Protein AF-A0A2G2G6D1-F1 (afdb_monomer_lite)

pLDDT: mean 84.0, std 11.32, range [43.56, 93.19]

Secondary structure (DSSP, 8-state):
--HHHHHHHHHHHHHHHHHHHHHHHHHSHHHHHTT---HHHHHHHHHHHHHHHHHTTSTTS---

Sequence (64 aa):
MTAHTRWCIRRALITMAIVGPLLTLINQWEGLARFDLNWWKVALTFIVPFAVSLSSSLPGGGKE

Foldseek 3Di:
DDPLLVVLQVVLQVQLVVQLVVCLCVVCVVCVVVVNDDVVSSVCSSVVSSVVSNLVSDPVNDDD

Radius of gyration: 14.34 Å; chains: 1; bounding box: 30×27×37 Å

Structure (mmCIF, N/CA/C/O backbone):
data_AF-A0A2G2G6D1-F1
#
_entry.id   AF-A0A2G2G6D1-F1
#
loop_
_atom_site.group_PDB
_atom_site.id
_atom_site.type_symbol
_atom_site.label_atom_id
_atom_site.label_alt_id
_atom_site.label_comp_id
_atom_site.label_asym_id
_atom_site.label_entity_id
_atom_site.label_seq_id
_atom_site.pdbx_PDB_ins_code
_atom_site.Cartn_x
_atom_site.Cartn_y
_atom_site.Cartn_z
_atom_site.occupancy
_atom_site.B_iso_or_equiv
_atom_site.auth_seq_id
_atom_site.auth_comp_id
_atom_site.auth_asym_id
_atom_site.auth_atom_id
_atom_site.pdbx_PDB_model_num
ATOM 1 N N . MET A 1 1 ? 7.941 -6.655 -20.850 1.00 56.06 1 MET A N 1
ATOM 2 C CA . MET A 1 1 ? 8.189 -5.579 -19.860 1.00 56.06 1 MET A CA 1
ATOM 3 C C . MET A 1 1 ? 9.686 -5.324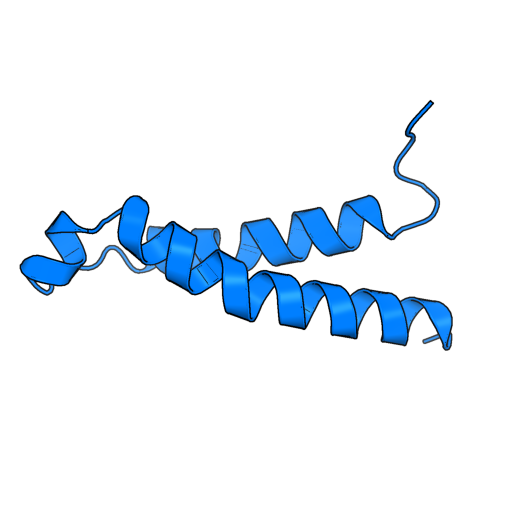 -19.781 1.00 56.06 1 MET A C 1
ATOM 5 O O . MET A 1 1 ? 10.418 -6.227 -19.384 1.00 56.06 1 MET A O 1
ATOM 9 N N . THR A 1 2 ? 10.146 -4.147 -20.201 1.00 79.44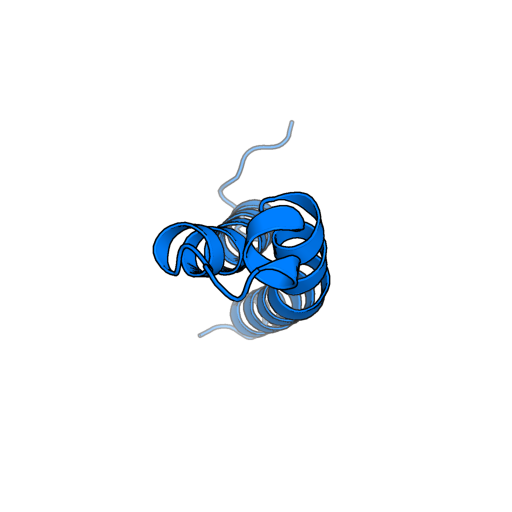 2 THR A N 1
ATOM 10 C CA . THR A 1 2 ? 11.570 -3.776 -20.149 1.00 79.44 2 THR A CA 1
ATOM 11 C C . THR A 1 2 ? 12.049 -3.675 -18.693 1.00 79.44 2 THR A C 1
ATOM 13 O O . THR A 1 2 ? 11.244 -3.506 -17.770 1.00 79.44 2 THR A O 1
ATOM 16 N N . ALA A 1 3 ? 13.359 -3.812 -18.458 1.00 80.50 3 ALA A N 1
ATOM 17 C CA . ALA A 1 3 ? 13.941 -3.712 -17.114 1.00 80.50 3 ALA A CA 1
ATOM 18 C C . ALA A 1 3 ? 13.597 -2.372 -16.431 1.00 80.50 3 ALA A C 1
ATOM 20 O O . ALA A 1 3 ? 13.297 -2.344 -15.237 1.00 80.50 3 ALA A O 1
ATOM 21 N N . HIS A 1 4 ? 13.528 -1.295 -17.221 1.00 78.50 4 HIS A N 1
ATOM 22 C CA . HIS A 1 4 ? 13.130 0.042 -16.786 1.00 78.50 4 HIS A CA 1
ATOM 23 C C . HIS A 1 4 ? 11.713 0.069 -16.191 1.00 78.50 4 HIS A C 1
ATOM 25 O O . HIS A 1 4 ? 11.529 0.469 -15.045 1.00 78.50 4 HIS A O 1
ATOM 31 N N . THR A 1 5 ? 10.713 -0.458 -16.908 1.00 81.88 5 THR A N 1
ATOM 32 C CA . THR A 1 5 ? 9.324 -0.506 -16.417 1.00 81.88 5 THR A CA 1
ATOM 33 C C . THR A 1 5 ? 9.209 -1.280 -15.105 1.00 81.88 5 THR A C 1
ATOM 35 O O . THR A 1 5 ? 8.471 -0.883 -14.207 1.00 81.88 5 THR A O 1
ATOM 38 N N . ARG A 1 6 ? 9.966 -2.372 -14.958 1.00 83.19 6 ARG A N 1
ATOM 39 C CA . ARG A 1 6 ? 9.963 -3.187 -13.735 1.00 83.19 6 ARG A CA 1
ATOM 40 C C . ARG A 1 6 ? 10.512 -2.419 -12.532 1.00 83.19 6 ARG A C 1
ATOM 42 O O . ARG A 1 6 ? 9.984 -2.557 -11.432 1.00 83.19 6 ARG A O 1
ATOM 49 N N . TRP A 1 7 ? 11.543 -1.603 -12.741 1.00 86.19 7 TRP A N 1
ATOM 50 C CA . TRP A 1 7 ? 12.091 -0.730 -11.706 1.00 86.19 7 TRP A CA 1
ATOM 51 C C . TRP A 1 7 ? 11.096 0.371 -11.310 1.00 86.19 7 TRP A C 1
ATOM 53 O O . TRP A 1 7 ? 10.833 0.543 -10.119 1.00 86.19 7 TRP A O 1
ATOM 63 N N . CYS A 1 8 ? 10.458 1.029 -12.287 1.00 87.06 8 CYS A N 1
ATOM 64 C CA . CYS A 1 8 ? 9.415 2.030 -12.036 1.00 87.06 8 CYS A CA 1
ATOM 65 C C . CYS A 1 8 ? 8.255 1.453 -11.213 1.00 87.06 8 CYS A C 1
ATOM 67 O O . CYS A 1 8 ? 7.844 2.055 -10.226 1.00 87.06 8 CYS A O 1
ATOM 69 N N . ILE A 1 9 ? 7.775 0.255 -11.566 1.00 88.19 9 ILE A N 1
ATOM 70 C CA . ILE A 1 9 ? 6.692 -0.419 -10.836 1.00 88.19 9 ILE A CA 1
ATOM 71 C C . ILE A 1 9 ? 7.116 -0.747 -9.402 1.00 88.19 9 ILE A C 1
ATOM 73 O O . ILE A 1 9 ? 6.363 -0.465 -8.476 1.00 88.19 9 ILE A O 1
ATOM 77 N N . ARG A 1 10 ? 8.323 -1.294 -9.181 1.00 88.75 10 ARG A N 1
ATOM 78 C CA . ARG A 1 10 ? 8.812 -1.575 -7.816 1.00 88.75 10 ARG A CA 1
ATOM 79 C C . ARG A 1 10 ? 8.855 -0.308 -6.970 1.00 88.75 10 ARG A C 1
ATOM 81 O O . ARG A 1 10 ? 8.427 -0.338 -5.821 1.00 88.75 10 ARG A O 1
ATOM 88 N N . ARG A 1 11 ? 9.324 0.807 -7.534 1.00 90.75 11 ARG A N 1
ATOM 89 C CA . ARG A 1 11 ? 9.376 2.082 -6.814 1.00 90.75 11 ARG A CA 1
ATOM 90 C C . ARG A 1 11 ? 7.976 2.617 -6.509 1.00 90.75 11 ARG A C 1
ATOM 92 O O . ARG A 1 11 ? 7.726 3.023 -5.380 1.00 90.75 11 ARG A O 1
ATOM 99 N N . ALA A 1 12 ? 7.056 2.543 -7.471 1.00 89.44 12 ALA A N 1
ATOM 100 C CA . ALA A 1 12 ? 5.663 2.946 -7.289 1.00 89.44 12 ALA A CA 1
ATOM 101 C C . ALA A 1 12 ? 4.937 2.112 -6.223 1.00 89.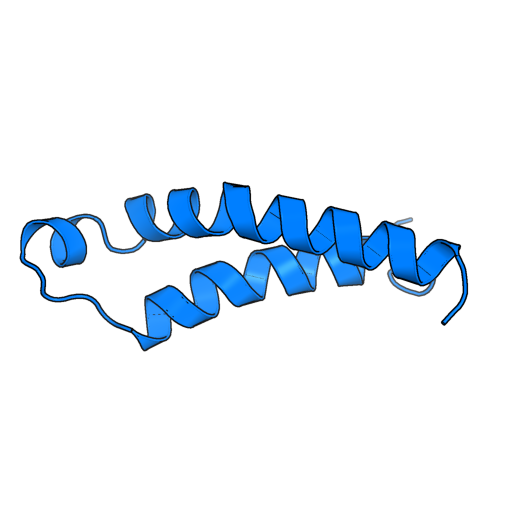44 12 ALA A C 1
ATOM 103 O O . ALA A 1 12 ? 4.190 2.6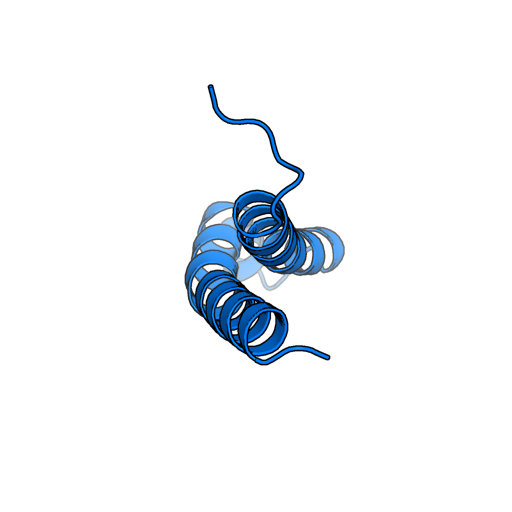70 -5.422 1.00 89.44 12 ALA A O 1
ATOM 104 N N . LEU A 1 13 ? 5.210 0.806 -6.152 1.00 91.12 13 LEU A N 1
ATOM 105 C CA . LEU A 1 13 ? 4.695 -0.070 -5.097 1.00 91.12 13 LEU A CA 1
ATOM 106 C C . LEU A 1 13 ? 5.238 0.311 -3.714 1.00 91.12 13 LEU A C 1
ATOM 108 O O . LEU A 1 13 ? 4.473 0.360 -2.756 1.00 91.12 13 LEU A O 1
ATOM 112 N N . ILE A 1 14 ? 6.532 0.634 -3.603 1.00 92.31 14 ILE A N 1
ATOM 113 C CA . ILE A 1 14 ? 7.125 1.110 -2.342 1.00 92.31 14 ILE A CA 1
ATOM 114 C C . ILE A 1 14 ? 6.491 2.444 -1.925 1.00 92.31 14 ILE A C 1
ATOM 116 O O . ILE A 1 14 ? 6.108 2.611 -0.770 1.00 92.31 14 ILE A O 1
ATOM 120 N N . THR A 1 15 ? 6.321 3.382 -2.864 1.00 92.06 15 THR A N 1
ATOM 121 C CA . THR A 1 15 ? 5.645 4.660 -2.601 1.00 92.06 15 THR A CA 1
ATOM 122 C C . THR A 1 15 ? 4.219 4.440 -2.102 1.00 92.06 15 THR A C 1
ATOM 124 O O . THR A 1 15 ? 3.846 5.001 -1.080 1.00 92.06 15 THR A O 1
ATOM 127 N N . MET A 1 16 ? 3.439 3.590 -2.771 1.00 92.38 16 MET A N 1
ATOM 128 C CA . MET A 1 16 ? 2.087 3.217 -2.346 1.00 92.38 16 MET A CA 1
ATOM 129 C C . MET A 1 16 ? 2.064 2.611 -0.939 1.00 92.38 16 MET A C 1
ATOM 131 O O . MET A 1 16 ? 1.208 2.975 -0.139 1.00 92.38 16 MET A O 1
ATOM 135 N N . ALA A 1 17 ? 3.005 1.721 -0.622 1.00 91.25 17 ALA A N 1
ATOM 136 C CA . ALA A 1 17 ? 3.063 1.040 0.668 1.00 91.25 17 ALA A CA 1
ATOM 137 C C . ALA A 1 17 ? 3.417 1.970 1.840 1.00 91.25 17 ALA A C 1
ATOM 139 O O . ALA A 1 17 ? 2.988 1.710 2.957 1.00 91.25 17 ALA A O 1
ATOM 140 N N . ILE A 1 18 ? 4.177 3.045 1.604 1.00 93.06 18 ILE A N 1
ATOM 141 C CA . ILE A 1 18 ? 4.558 4.014 2.647 1.00 93.06 18 ILE A CA 1
ATOM 142 C C . ILE A 1 18 ? 3.539 5.155 2.729 1.00 93.06 18 ILE A C 1
ATOM 144 O O . ILE A 1 18 ? 3.053 5.502 3.804 1.00 93.06 18 ILE A O 1
ATOM 148 N N . VAL A 1 19 ? 3.202 5.741 1.580 1.00 93.19 19 VAL A N 1
ATOM 149 C CA . VAL A 1 19 ? 2.348 6.930 1.497 1.00 93.19 19 VAL A CA 1
ATOM 150 C C . VAL A 1 19 ? 0.877 6.564 1.693 1.00 93.19 19 VAL A C 1
ATOM 152 O O . VAL A 1 19 ? 0.150 7.335 2.306 1.00 93.19 19 VAL A O 1
ATOM 155 N N . GLY A 1 20 ? 0.434 5.382 1.250 1.00 88.94 20 GLY A N 1
ATOM 156 C CA . GLY A 1 20 ? -0.949 4.916 1.408 1.00 88.94 20 GLY A CA 1
ATOM 157 C C . GLY A 1 20 ? -1.411 4.836 2.870 1.00 88.94 20 GLY A C 1
ATOM 158 O O . GLY A 1 20 ? -2.421 5.452 3.212 1.00 88.94 20 GLY A O 1
ATOM 159 N N . PRO A 1 21 ? -0.685 4.163 3.778 1.00 88.00 21 PRO A N 1
ATOM 160 C CA . PRO A 1 21 ? -1.033 4.139 5.199 1.00 88.00 21 PRO A CA 1
ATOM 161 C C . PRO A 1 21 ? -0.985 5.526 5.844 1.00 88.00 21 PRO A C 1
ATOM 163 O O . PRO A 1 21 ? -1.900 5.881 6.583 1.00 88.00 21 PRO A O 1
ATOM 166 N N . LEU A 1 22 ? 0.035 6.331 5.522 1.00 92.31 22 LEU A N 1
ATOM 167 C CA . LEU A 1 22 ? 0.189 7.683 6.062 1.00 92.31 22 LEU A CA 1
ATOM 168 C C . LEU A 1 22 ? -0.982 8.584 5.656 1.00 92.31 22 LEU A C 1
ATOM 170 O O . LEU A 1 22 ? -1.598 9.235 6.497 1.00 92.31 22 LEU A O 1
ATOM 174 N N . LEU A 1 23 ? -1.332 8.575 4.369 1.00 89.69 23 LEU A N 1
ATOM 175 C CA . LEU A 1 23 ? -2.475 9.316 3.863 1.00 89.69 23 LEU A CA 1
ATOM 176 C C . LEU A 1 23 ? -3.794 8.763 4.427 1.00 89.69 23 LEU A C 1
ATOM 178 O O . LEU A 1 23 ? -4.720 9.532 4.655 1.00 89.69 23 LEU A O 1
ATOM 182 N N . THR A 1 24 ? -3.906 7.452 4.672 1.00 89.19 24 THR A N 1
ATOM 183 C CA . THR A 1 24 ? -5.137 6.850 5.223 1.00 89.19 24 THR A CA 1
ATOM 184 C C . THR A 1 24 ? -5.347 7.319 6.656 1.00 89.19 24 THR A C 1
ATOM 186 O O . THR A 1 24 ? -6.469 7.660 7.032 1.00 89.19 24 THR A O 1
ATOM 189 N N . LEU A 1 25 ? -4.251 7.403 7.415 1.00 89.81 25 LEU A N 1
ATOM 190 C CA . LEU A 1 25 ? -4.226 7.914 8.776 1.00 89.81 25 LEU A CA 1
ATOM 191 C C . LEU A 1 25 ? -4.719 9.362 8.830 1.00 89.81 25 LEU A C 1
ATOM 193 O O . LEU A 1 25 ? -5.608 9.653 9.614 1.00 89.81 25 LEU A O 1
ATOM 197 N N . ILE A 1 26 ? -4.209 10.254 7.974 1.00 91.00 26 ILE A N 1
ATOM 198 C CA . ILE A 1 26 ? -4.615 11.673 7.989 1.00 91.00 26 ILE A CA 1
ATOM 199 C C . ILE A 1 26 ? -5.996 11.920 7.357 1.00 91.00 26 ILE A C 1
ATOM 201 O O . ILE A 1 26 ? -6.697 12.836 7.767 1.00 91.00 26 ILE A O 1
ATOM 205 N N . ASN A 1 27 ? -6.402 11.129 6.356 1.00 89.69 27 ASN A N 1
ATOM 206 C CA . ASN A 1 27 ? -7.611 11.379 5.556 1.00 89.69 27 ASN A CA 1
ATOM 207 C C . ASN A 1 27 ? -8.906 10.946 6.261 1.00 89.69 27 ASN A C 1
ATOM 209 O O . ASN A 1 27 ? -9.984 11.450 5.947 1.00 89.69 27 ASN A O 1
ATOM 213 N N . GLN A 1 28 ? -8.825 9.984 7.181 1.00 88.62 28 GLN A N 1
ATOM 214 C CA . GLN A 1 28 ? -9.989 9.513 7.936 1.00 88.62 28 GLN A CA 1
ATOM 215 C C . GLN A 1 28 ? -9.625 9.013 9.336 1.00 88.62 28 GLN A C 1
ATOM 217 O O . GLN A 1 28 ? -10.191 8.026 9.804 1.00 88.62 28 GLN A O 1
ATOM 222 N N . TRP A 1 29 ? -8.703 9.706 10.014 1.00 87.06 29 TRP A N 1
ATOM 223 C CA . TRP A 1 29 ? -8.312 9.420 11.401 1.00 87.06 29 TRP A CA 1
ATOM 224 C C . TRP A 1 29 ? -9.522 9.160 12.311 1.00 87.06 29 TRP A C 1
ATOM 226 O O . TRP A 1 29 ? -9.546 8.192 13.065 1.00 87.06 29 TRP A O 1
ATOM 236 N N . GLU A 1 30 ? -10.564 9.983 12.185 1.00 85.38 30 GLU A N 1
ATOM 237 C CA . GLU A 1 30 ? -11.799 9.858 12.963 1.00 85.38 30 GLU A CA 1
ATOM 238 C C . GLU A 1 30 ? -12.578 8.573 12.644 1.00 85.38 30 GLU A C 1
ATOM 240 O O . GLU A 1 30 ? -13.095 7.928 13.554 1.00 85.38 30 GLU A O 1
ATOM 245 N N . GLY A 1 31 ? -12.625 8.166 11.371 1.00 86.06 31 GLY A N 1
ATOM 246 C CA . GLY A 1 31 ? -13.229 6.900 10.946 1.00 86.06 31 GLY A CA 1
ATOM 247 C C . GLY A 1 31 ? -12.433 5.693 11.441 1.00 86.06 31 GLY A C 1
ATOM 248 O O . GLY A 1 31 ? -13.018 4.700 11.860 1.00 86.06 31 GLY A O 1
ATOM 249 N N . LEU A 1 32 ? -11.101 5.796 11.489 1.00 86.25 32 LEU A N 1
ATOM 250 C CA . LEU A 1 32 ? -10.243 4.759 12.064 1.00 86.25 32 LEU A CA 1
ATOM 251 C C . LEU A 1 32 ? -10.461 4.623 13.576 1.00 86.25 32 LEU A C 1
ATOM 253 O O . LEU A 1 32 ? -10.591 3.509 14.075 1.00 86.25 32 LEU A O 1
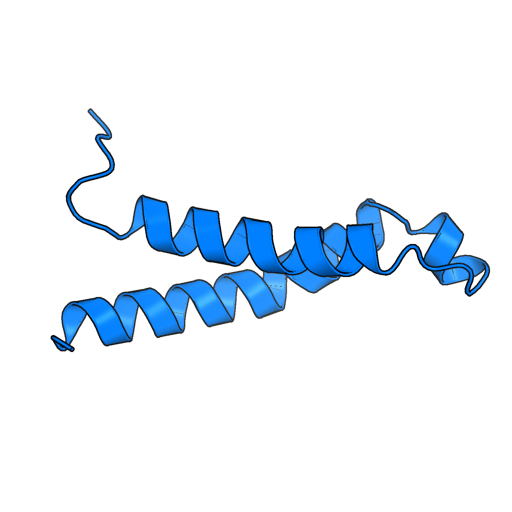ATOM 257 N N . ALA A 1 33 ? -10.564 5.745 14.292 1.00 86.88 33 ALA A N 1
ATOM 258 C CA . ALA A 1 33 ? -10.821 5.766 15.732 1.00 86.88 33 ALA A CA 1
ATOM 259 C C . ALA A 1 33 ? -12.212 5.219 16.102 1.00 86.88 33 ALA A C 1
ATOM 261 O O . ALA A 1 33 ? -12.396 4.682 17.192 1.00 86.88 33 ALA A O 1
ATOM 262 N N . ARG A 1 34 ? -13.190 5.353 15.198 1.00 90.25 34 ARG A N 1
ATOM 263 C CA . ARG A 1 34 ? -14.573 4.888 15.385 1.00 90.25 34 ARG A CA 1
ATOM 264 C C . ARG A 1 34 ? -14.876 3.546 14.712 1.00 90.25 34 ARG A C 1
ATOM 266 O O . ARG A 1 34 ? -16.015 3.101 14.780 1.00 90.25 34 ARG A O 1
ATOM 273 N N . PHE A 1 35 ? -13.886 2.912 14.075 1.00 83.12 35 PHE A N 1
ATOM 274 C CA . PHE A 1 35 ? -14.056 1.719 13.230 1.00 83.12 35 PHE A CA 1
ATOM 275 C C . PHE A 1 35 ? -15.104 1.874 12.105 1.00 83.12 35 PHE A C 1
ATOM 277 O O . PHE A 1 35 ? -15.622 0.884 11.594 1.00 83.12 35 PHE A O 1
ATOM 284 N N . ASP A 1 36 ? -15.370 3.108 11.675 1.00 90.44 36 ASP A N 1
ATOM 285 C CA . ASP A 1 36 ? -16.297 3.461 10.596 1.00 90.44 36 ASP A CA 1
ATOM 286 C C . ASP A 1 36 ? -15.504 3.979 9.388 1.00 90.44 36 ASP A C 1
ATOM 288 O O . ASP A 1 36 ? -15.482 5.167 9.050 1.00 90.44 36 ASP A O 1
ATOM 292 N N . LEU A 1 37 ? -14.720 3.076 8.796 1.00 87.31 37 LEU A N 1
ATOM 293 C CA . LEU A 1 37 ? -13.839 3.405 7.681 1.00 87.31 37 LEU A CA 1
ATOM 294 C C . LEU A 1 37 ? -14.616 3.476 6.370 1.00 87.31 37 LEU A C 1
ATOM 296 O O . LEU A 1 37 ? -15.288 2.530 5.957 1.00 87.31 37 LEU A O 1
ATOM 300 N N . ASN A 1 38 ? -14.406 4.562 5.630 1.00 90.19 38 ASN A N 1
ATOM 301 C CA . ASN A 1 38 ? -14.872 4.650 4.260 1.00 90.19 38 ASN A CA 1
ATOM 302 C C . ASN A 1 38 ? -13.881 3.917 3.343 1.00 90.19 38 ASN A C 1
ATOM 304 O O . ASN A 1 38 ? -12.834 4.449 2.959 1.00 90.19 38 ASN A O 1
ATOM 308 N N . TRP A 1 39 ? -14.225 2.685 2.974 1.00 86.69 39 TRP A N 1
ATOM 309 C CA . TRP A 1 39 ? -13.400 1.817 2.128 1.00 86.69 39 TRP A CA 1
ATOM 310 C C . TRP A 1 39 ? -13.067 2.420 0.759 1.00 86.69 39 TRP A C 1
ATOM 312 O O . TRP A 1 39 ? -11.981 2.177 0.234 1.00 86.69 39 TRP A O 1
ATOM 322 N N . TRP A 1 40 ? -13.944 3.264 0.205 1.00 88.44 40 TRP A N 1
ATOM 323 C CA . TRP A 1 40 ? -13.664 3.980 -1.042 1.00 88.44 40 TRP A CA 1
ATOM 324 C C . TRP A 1 40 ? -12.519 4.980 -0.871 1.00 88.44 40 TRP A C 1
ATOM 326 O O . TRP A 1 40 ? -11.599 5.035 -1.690 1.00 88.44 40 TRP A O 1
ATOM 336 N N . LYS A 1 41 ? -12.527 5.721 0.245 1.00 86.56 41 LYS A N 1
ATOM 337 C CA . LYS A 1 41 ? -11.420 6.611 0.605 1.00 86.56 41 LYS A CA 1
ATOM 338 C C . LYS A 1 41 ? -10.129 5.823 0.806 1.00 86.56 41 LYS A C 1
ATOM 340 O O . LYS A 1 41 ? -9.126 6.217 0.225 1.00 86.56 41 LYS A O 1
ATOM 345 N N . VAL A 1 42 ? -10.159 4.698 1.536 1.00 88.88 42 VAL A N 1
ATOM 346 C CA . VAL A 1 42 ? -8.975 3.827 1.715 1.00 88.88 42 VAL A CA 1
ATOM 347 C C . VAL A 1 42 ? -8.391 3.435 0.355 1.00 88.88 42 VAL A C 1
ATOM 349 O O . VAL A 1 42 ? -7.207 3.646 0.114 1.00 88.88 42 VAL A O 1
ATOM 352 N N . ALA A 1 43 ? -9.211 2.914 -0.561 1.00 89.12 43 ALA A N 1
ATOM 353 C CA . ALA A 1 43 ? -8.743 2.457 -1.867 1.00 89.12 43 ALA A CA 1
ATOM 354 C C . ALA A 1 43 ? -8.058 3.579 -2.665 1.00 89.12 43 ALA A C 1
ATOM 356 O O . ALA A 1 43 ? -6.934 3.405 -3.140 1.00 89.12 43 ALA A O 1
ATOM 357 N N . LEU A 1 44 ? -8.685 4.756 -2.757 1.00 88.25 44 LEU A N 1
ATOM 358 C CA . LEU A 1 44 ? -8.104 5.917 -3.440 1.00 88.25 44 LEU A CA 1
ATOM 359 C C . LEU A 1 44 ? -6.788 6.358 -2.803 1.00 88.25 44 LEU A C 1
ATOM 361 O O . LEU A 1 44 ? -5.835 6.689 -3.505 1.00 88.25 44 LEU A O 1
ATOM 365 N N . THR A 1 45 ? -6.710 6.311 -1.478 1.00 90.75 45 THR A N 1
ATOM 366 C CA . THR A 1 45 ? -5.518 6.700 -0.742 1.00 90.75 45 THR A CA 1
ATOM 367 C C . THR A 1 45 ? -4.298 5.823 -1.051 1.00 90.75 45 THR A C 1
ATOM 369 O O . THR A 1 45 ? -3.168 6.305 -1.000 1.00 90.75 45 THR A O 1
ATOM 372 N N . PHE A 1 46 ? -4.507 4.571 -1.454 1.00 87.81 46 PHE A N 1
ATOM 373 C CA . PHE A 1 46 ? -3.444 3.697 -1.949 1.00 87.81 46 PHE A CA 1
ATOM 374 C C . PHE A 1 46 ? -3.221 3.831 -3.469 1.00 87.81 46 PHE A C 1
ATOM 376 O O . PHE A 1 46 ? -2.081 3.836 -3.932 1.00 87.81 46 PHE A O 1
ATOM 383 N N . ILE A 1 47 ? -4.284 3.994 -4.261 1.00 89.69 47 ILE A N 1
ATOM 384 C CA . ILE A 1 47 ? -4.198 4.088 -5.730 1.00 89.69 47 ILE A CA 1
ATOM 385 C C . ILE A 1 47 ? -3.492 5.374 -6.182 1.00 89.69 47 ILE A C 1
ATOM 387 O O . ILE A 1 47 ? -2.669 5.338 -7.098 1.00 89.69 47 ILE A O 1
ATOM 391 N N . VAL A 1 48 ? -3.772 6.509 -5.539 1.00 91.69 48 VAL A N 1
ATOM 392 C CA . VAL A 1 48 ? -3.206 7.819 -5.900 1.00 91.69 48 VAL A CA 1
ATOM 393 C C . VAL A 1 48 ? -1.669 7.838 -5.846 1.00 91.69 48 VAL A C 1
ATOM 395 O O . VAL A 1 48 ? -1.057 8.159 -6.867 1.00 91.69 48 VAL A O 1
ATOM 398 N N . PRO A 1 49 ? -0.996 7.472 -4.737 1.00 89.44 49 PRO A N 1
ATOM 399 C CA . PRO A 1 49 ? 0.467 7.481 -4.680 1.00 89.44 49 PRO A CA 1
ATOM 400 C C . PRO A 1 49 ? 1.118 6.494 -5.660 1.00 89.44 49 PRO A C 1
ATOM 402 O O . PRO A 1 49 ? 2.190 6.790 -6.190 1.00 89.44 49 PRO A O 1
ATOM 405 N N . PHE A 1 50 ? 0.466 5.367 -5.967 1.00 89.44 50 PHE A N 1
ATOM 406 C CA . PHE A 1 50 ? 0.915 4.464 -7.030 1.00 89.44 50 PHE A CA 1
ATOM 407 C C . PHE A 1 50 ? 0.849 5.140 -8.409 1.00 89.44 50 PHE A C 1
ATOM 409 O O . PHE A 1 50 ? 1.846 5.172 -9.132 1.00 89.44 50 PHE A O 1
ATOM 416 N N . ALA A 1 51 ? -0.303 5.721 -8.756 1.00 87.75 51 ALA A N 1
ATOM 417 C CA . ALA A 1 51 ? -0.535 6.368 -10.045 1.00 87.75 51 ALA A CA 1
ATOM 418 C C . ALA A 1 51 ? 0.381 7.583 -10.259 1.00 87.75 51 ALA A C 1
ATOM 420 O O . ALA A 1 51 ? 0.935 7.751 -11.346 1.00 87.75 51 ALA A O 1
ATOM 421 N N . VAL A 1 52 ? 0.601 8.398 -9.224 1.00 89.19 52 VAL A N 1
ATOM 422 C CA . VAL A 1 52 ? 1.505 9.560 -9.264 1.00 89.19 52 VAL A CA 1
ATOM 423 C C . VAL A 1 52 ? 2.968 9.122 -9.412 1.00 89.19 52 VAL A C 1
ATOM 425 O O . VAL A 1 52 ? 3.702 9.677 -10.234 1.00 89.19 52 VAL A O 1
ATOM 428 N N . SER A 1 53 ? 3.405 8.097 -8.673 1.00 89.31 53 SER A N 1
ATOM 429 C CA . SER A 1 53 ? 4.773 7.560 -8.771 1.00 89.31 53 SER A CA 1
ATOM 430 C C . SER A 1 53 ? 5.048 6.910 -10.135 1.00 89.31 53 SER A C 1
ATOM 432 O O . SER A 1 53 ? 6.122 7.086 -10.714 1.00 89.31 53 SER A O 1
ATOM 434 N N . LEU A 1 54 ? 4.055 6.223 -10.707 1.00 86.88 54 LEU A N 1
ATOM 435 C CA . LEU A 1 54 ? 4.160 5.641 -12.043 1.00 86.88 54 LEU A CA 1
ATOM 436 C C . LEU A 1 54 ? 4.139 6.715 -13.143 1.00 86.88 54 LEU A C 1
ATOM 438 O O . LEU A 1 54 ? 4.994 6.685 -14.024 1.00 86.88 54 LEU A O 1
ATOM 442 N N . SER A 1 55 ? 3.231 7.695 -13.065 1.00 85.00 55 SER A N 1
ATOM 443 C CA . SER A 1 55 ? 3.115 8.780 -14.056 1.00 85.00 55 SER A CA 1
ATOM 444 C C . SER A 1 55 ? 4.347 9.686 -14.075 1.00 85.00 55 SER A C 1
ATOM 446 O O . SER A 1 55 ? 4.786 10.099 -15.141 1.00 85.00 55 SER A O 1
ATOM 448 N N . SER A 1 56 ? 4.956 9.947 -12.914 1.00 81.31 56 SER A N 1
ATOM 449 C CA . SER A 1 56 ? 6.224 10.692 -12.820 1.00 81.31 56 SER A CA 1
ATOM 450 C C . SER A 1 56 ? 7.445 9.920 -13.329 1.00 81.31 56 SER A C 1
ATOM 452 O O . SER A 1 56 ? 8.484 10.525 -13.573 1.00 81.31 56 SER A O 1
ATOM 454 N N . SER A 1 57 ? 7.341 8.597 -13.481 1.00 76.12 57 SER A N 1
ATOM 455 C CA . SER A 1 57 ? 8.443 7.733 -13.922 1.00 76.12 57 SER A CA 1
ATOM 456 C C . SER A 1 57 ? 8.351 7.336 -15.402 1.00 76.12 57 SER A C 1
ATOM 458 O O . SER A 1 57 ? 9.288 6.736 -15.930 1.00 76.12 57 SER A O 1
ATOM 460 N N . LEU A 1 58 ? 7.226 7.615 -16.071 1.00 76.56 58 LEU A N 1
ATOM 461 C CA . LEU A 1 58 ? 7.029 7.304 -17.485 1.00 76.56 58 LEU A CA 1
ATOM 462 C C . LEU A 1 58 ? 7.563 8.447 -18.372 1.00 76.56 58 LEU A C 1
ATOM 464 O O . LEU A 1 58 ? 7.221 9.603 -18.129 1.00 76.56 58 LEU A O 1
ATOM 468 N N . PRO A 1 59 ? 8.332 8.145 -19.438 1.00 63.16 59 PRO A N 1
ATOM 469 C CA . PRO A 1 59 ? 9.005 9.140 -20.288 1.00 63.16 59 PRO A CA 1
ATOM 470 C C . PRO A 1 59 ? 8.093 10.041 -21.153 1.00 63.16 59 PRO A C 1
ATOM 472 O O . PRO A 1 59 ? 8.575 10.681 -22.078 1.00 63.16 59 PRO A O 1
ATOM 475 N N . GLY A 1 60 ? 6.791 10.122 -20.863 1.00 57.88 60 GLY A N 1
ATOM 476 C CA . GLY A 1 60 ? 5.842 11.051 -21.499 1.00 57.88 60 GLY A CA 1
ATOM 477 C C . GLY A 1 60 ? 5.236 12.086 -20.542 1.00 57.88 60 GLY A C 1
ATOM 478 O O . GLY A 1 60 ? 4.419 12.899 -20.962 1.00 57.88 60 GLY A O 1
ATOM 479 N N . GLY A 1 61 ? 5.600 12.059 -19.256 1.00 55.62 61 GLY A N 1
ATOM 480 C CA . GLY A 1 61 ? 5.158 13.050 -18.278 1.00 55.62 61 GLY A CA 1
ATOM 481 C C . GLY A 1 61 ? 6.083 14.258 -18.287 1.00 55.62 61 GLY A C 1
ATOM 482 O O . GLY A 1 61 ? 7.007 14.306 -17.479 1.00 55.62 61 GLY A O 1
ATOM 483 N N . GLY A 1 62 ? 5.839 15.200 -19.202 1.00 52.66 62 GLY A N 1
ATOM 484 C CA . GLY A 1 62 ? 6.557 16.469 -19.295 1.00 52.66 62 GLY A CA 1
ATOM 485 C C . GLY A 1 62 ? 6.788 17.104 -17.922 1.00 52.66 62 GLY A C 1
ATOM 486 O O . GLY A 1 62 ? 5.850 17.452 -17.203 1.00 52.66 62 GLY A O 1
ATOM 487 N N . LYS A 1 63 ? 8.061 17.216 -17.560 1.00 49.00 63 LYS A N 1
ATOM 488 C CA . LYS A 1 63 ? 8.560 18.245 -16.661 1.00 49.00 63 LYS A CA 1
ATOM 489 C 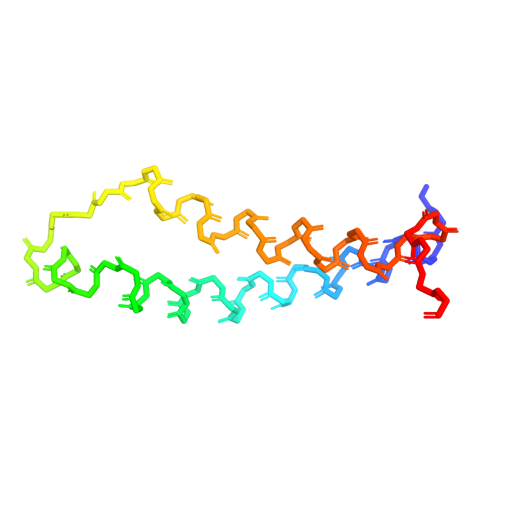C . LYS A 1 63 ? 9.705 18.912 -17.401 1.00 49.00 63 LYS A C 1
ATOM 491 O O . LYS A 1 63 ? 10.800 18.357 -17.478 1.00 49.00 63 LYS A O 1
ATOM 496 N N . GLU A 1 64 ? 9.340 20.010 -18.053 1.00 43.56 64 GLU A N 1
ATOM 497 C CA . GLU A 1 64 ? 10.216 21.164 -18.253 1.00 43.56 64 GLU A CA 1
ATOM 498 C C . GLU A 1 64 ? 10.751 21.648 -16.896 1.00 43.56 64 GLU A C 1
ATOM 500 O O . GLU A 1 64 ? 10.026 21.477 -15.881 1.00 43.56 64 GLU A O 1
#